Protein AF-A0A937J8S6-F1 (afdb_monomer)

Sequence (102 aa):
MNENPPKELIIALIREDLVHQRLLSGLNNLGLHADDYSLNLSELIFSLLGYEAGNVPDRLYDRYLQLREEQVRLGTDVSLFRTEAKDRAEIIFGGLESAYVS

Radius of gyration: 13.95 Å; Cα contacts (8 Å, |Δi|>4): 72; chains: 1; bounding box: 38×24×40 Å

pLDDT: mean 84.32, std 10.99, range [36.41, 94.56]

Secondary structure (DSSP, 8-state):
--PPPPHHHHHHHHHHHHHHHHHHHHHHHTT---TT----HHHHHHHHTTPPTT-S-HHHHHHHHHHHHHHHHH---HHHHHHHHHHHHHHHHHHHHHHH--

Solvent-accessible surface area (backbone atoms only — not compara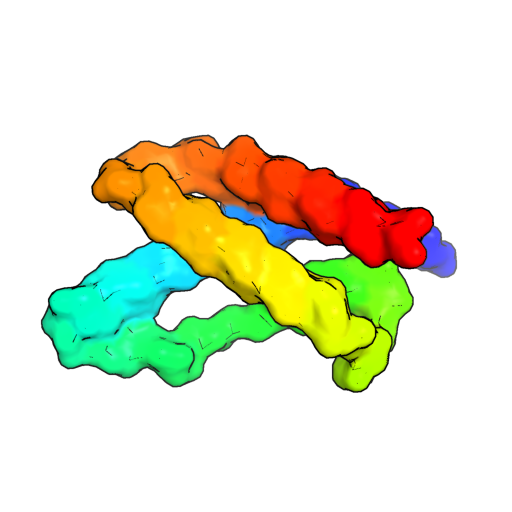ble to full-atom values): 5966 Å² total; per-residue (Å²): 133,85,71,77,62,56,69,66,56,50,33,51,48,46,20,51,46,46,53,50,52,43,48,37,52,53,38,38,76,71,71,63,70,38,83,85,73,72,81,64,51,66,61,56,46,41,40,62,72,71,34,55,90,93,61,63,58,64,74,58,52,53,49,49,53,52,46,48,53,52,54,46,67,70,48,80,50,77,89,51,36,74,74,48,27,54,63,52,16,49,53,45,51,55,55,49,54,56,64,69,79,107

Structure (mmCIF, N/CA/C/O backbone):
data_AF-A0A937J8S6-F1
#
_entry.id   AF-A0A937J8S6-F1
#
loop_
_atom_site.group_PDB
_atom_site.id
_atom_site.type_symbol
_atom_site.label_atom_id
_atom_site.label_alt_id
_atom_site.label_comp_id
_atom_site.label_asym_id
_atom_site.label_entity_id
_atom_site.label_seq_id
_atom_site.pdbx_PDB_ins_code
_atom_site.Cartn_x
_atom_site.Cartn_y
_atom_site.Cartn_z
_atom_site.occupancy
_atom_site.B_iso_or_equiv
_atom_site.auth_seq_id
_atom_site.auth_comp_id
_atom_site.auth_asym_id
_atom_site.auth_atom_id
_atom_site.pdbx_PDB_model_num
ATOM 1 N N . MET A 1 1 ? 5.800 10.988 -25.693 1.00 36.41 1 MET A N 1
ATOM 2 C CA . MET A 1 1 ? 6.442 11.668 -24.552 1.00 36.41 1 MET A CA 1
ATOM 3 C C . MET A 1 1 ? 6.117 10.819 -23.341 1.00 36.41 1 MET A C 1
ATOM 5 O O . MET A 1 1 ? 4.950 10.755 -22.993 1.00 36.41 1 MET A O 1
ATOM 9 N N . ASN A 1 2 ? 7.090 10.092 -22.793 1.00 43.12 2 ASN A N 1
ATOM 10 C CA . ASN A 1 2 ? 6.898 9.364 -21.539 1.00 43.1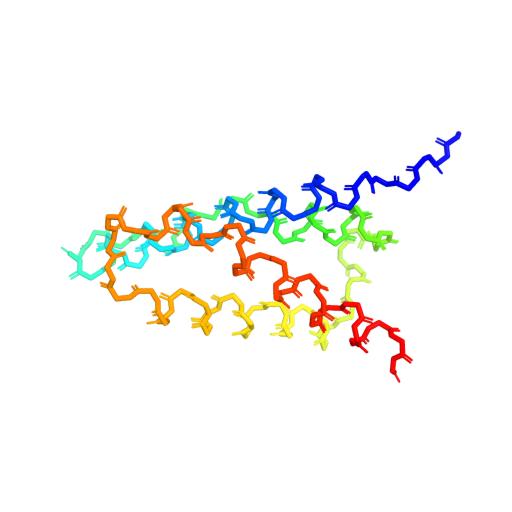2 2 ASN A CA 1
ATOM 11 C C . ASN A 1 2 ? 7.398 10.287 -20.437 1.00 43.12 2 ASN A C 1
ATOM 13 O O . ASN A 1 2 ? 8.585 10.292 -20.116 1.00 43.12 2 ASN A O 1
ATOM 17 N N . GLU A 1 3 ? 6.516 11.153 -19.948 1.00 53.31 3 GLU A N 1
ATOM 18 C CA . GLU A 1 3 ? 6.767 11.807 -18.672 1.00 53.31 3 GLU A CA 1
ATOM 19 C C . GLU A 1 3 ? 6.729 10.702 -17.619 1.00 53.31 3 GLU A C 1
ATOM 21 O O . GLU A 1 3 ? 5.748 9.965 -17.526 1.00 53.31 3 GLU A O 1
ATOM 26 N N . ASN A 1 4 ? 7.835 10.526 -16.895 1.00 55.31 4 ASN A N 1
ATOM 27 C CA . ASN A 1 4 ? 7.874 9.627 -15.751 1.00 55.31 4 ASN A CA 1
ATOM 28 C C . ASN A 1 4 ? 6.715 10.049 -14.832 1.00 55.31 4 ASN A C 1
ATOM 30 O O . ASN A 1 4 ? 6.647 11.238 -14.497 1.00 55.31 4 ASN A O 1
ATOM 34 N N . PRO A 1 5 ? 5.771 9.158 -14.485 1.00 65.06 5 PRO A N 1
ATOM 35 C CA . PRO A 1 5 ? 4.616 9.567 -13.709 1.00 65.06 5 PRO A CA 1
ATOM 36 C C . PRO A 1 5 ? 5.088 10.193 -12.395 1.00 65.06 5 PRO A C 1
ATOM 38 O O . PRO A 1 5 ? 6.092 9.744 -11.831 1.00 65.06 5 PRO A O 1
ATOM 41 N N . PRO A 1 6 ? 4.412 11.246 -11.903 1.00 82.25 6 PRO A N 1
ATOM 42 C CA . PRO A 1 6 ? 4.871 11.943 -10.716 1.00 82.25 6 PRO A CA 1
ATOM 43 C C . PRO A 1 6 ? 4.999 10.938 -9.573 1.00 82.25 6 PRO A C 1
ATOM 45 O O . PRO A 1 6 ? 4.042 10.229 -9.267 1.00 82.25 6 PRO A O 1
ATOM 48 N N . LYS A 1 7 ? 6.161 10.881 -8.917 1.00 88.88 7 LYS A N 1
ATOM 49 C CA . LYS A 1 7 ? 6.379 10.083 -7.696 1.00 88.88 7 LYS A CA 1
ATOM 50 C C . LYS A 1 7 ? 5.216 10.236 -6.704 1.00 88.88 7 LYS A C 1
ATOM 52 O O . LYS A 1 7 ? 4.777 9.277 -6.078 1.00 88.88 7 LYS A O 1
ATOM 57 N N . GLU A 1 8 ? 4.682 11.447 -6.617 1.00 89.50 8 GLU A N 1
ATOM 58 C CA . GLU A 1 8 ? 3.527 11.824 -5.802 1.00 89.50 8 GLU A CA 1
ATOM 59 C C . GLU A 1 8 ? 2.247 11.056 -6.164 1.00 89.50 8 GLU A C 1
ATOM 61 O O . GLU A 1 8 ? 1.485 10.700 -5.268 1.00 89.50 8 GLU A O 1
ATOM 66 N N . LEU A 1 9 ? 2.024 10.752 -7.448 1.00 91.81 9 LEU A N 1
ATOM 67 C CA . LEU A 1 9 ? 0.906 9.926 -7.903 1.00 91.81 9 LEU A CA 1
ATOM 68 C C . LEU A 1 9 ? 1.068 8.482 -7.423 1.00 91.81 9 LEU A C 1
ATOM 70 O O . LEU A 1 9 ? 0.117 7.907 -6.902 1.00 91.81 9 LEU A O 1
ATOM 74 N N . ILE A 1 10 ? 2.268 7.911 -7.546 1.00 92.19 10 ILE A N 1
ATOM 75 C CA 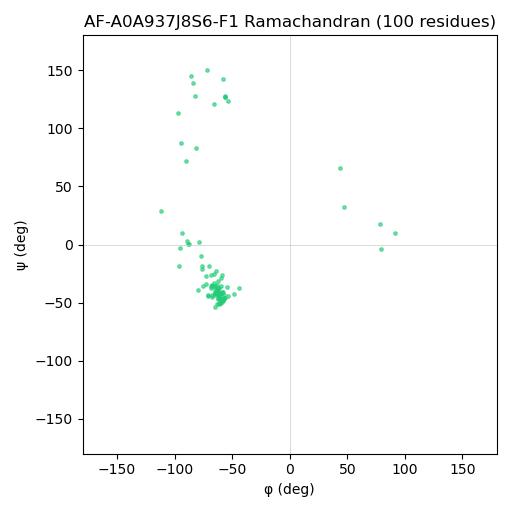. ILE A 1 10 ? 2.541 6.542 -7.087 1.00 92.19 10 ILE A CA 1
ATOM 76 C C . ILE A 1 10 ? 2.345 6.449 -5.570 1.00 92.19 10 ILE A C 1
ATOM 78 O O . ILE A 1 10 ? 1.640 5.564 -5.091 1.00 92.19 10 ILE A O 1
ATOM 82 N N . ILE A 1 11 ? 2.884 7.408 -4.812 1.00 93.12 11 ILE A N 1
ATOM 83 C CA . ILE A 1 11 ? 2.680 7.493 -3.359 1.00 93.12 11 ILE A CA 1
ATOM 84 C C . ILE A 1 11 ? 1.190 7.632 -3.021 1.00 93.12 11 ILE A C 1
ATOM 86 O O . ILE A 1 11 ? 0.705 6.971 -2.103 1.00 93.12 11 ILE A O 1
ATOM 90 N N . ALA A 1 12 ? 0.437 8.452 -3.759 1.00 92.31 12 ALA A N 1
ATOM 91 C CA . ALA A 1 12 ? -1.000 8.599 -3.544 1.00 92.31 12 ALA A CA 1
ATOM 92 C C . ALA A 1 12 ? -1.765 7.289 -3.799 1.00 92.31 12 ALA A C 1
ATOM 94 O O . ALA A 1 12 ? -2.666 6.961 -3.030 1.00 92.31 12 ALA A O 1
ATOM 95 N N . LEU A 1 13 ? -1.391 6.515 -4.820 1.00 94.00 13 LEU A N 1
ATOM 96 C CA . LEU A 1 13 ? -2.001 5.213 -5.104 1.00 94.00 13 LEU A CA 1
ATOM 97 C C . LEU A 1 13 ? -1.679 4.179 -4.022 1.00 94.00 13 LEU A C 1
ATOM 99 O O . LEU A 1 13 ? -2.585 3.491 -3.557 1.00 94.00 13 LEU A O 1
ATOM 103 N N . ILE A 1 14 ? -0.426 4.120 -3.562 1.00 94.56 14 ILE A N 1
ATOM 104 C CA . ILE A 1 14 ? -0.024 3.262 -2.437 1.00 94.56 14 ILE A CA 1
ATOM 105 C C . ILE A 1 14 ? -0.812 3.641 -1.175 1.00 94.56 14 ILE A C 1
ATOM 107 O O . ILE A 1 14 ? -1.288 2.768 -0.449 1.00 94.56 14 ILE A O 1
ATOM 111 N N . ARG A 1 15 ? -0.997 4.943 -0.918 1.00 93.88 15 ARG A N 1
ATOM 112 C CA . ARG A 1 15 ? -1.800 5.439 0.208 1.00 93.88 15 ARG A CA 1
ATOM 113 C C . ARG A 1 15 ? -3.245 4.948 0.131 1.00 93.88 15 ARG A C 1
ATOM 115 O O . ARG A 1 15 ? -3.776 4.494 1.143 1.00 93.88 15 ARG A O 1
ATOM 122 N N . GLU A 1 16 ? -3.894 5.059 -1.027 1.00 93.25 16 GLU A N 1
ATOM 123 C CA . GLU A 1 16 ? -5.276 4.587 -1.168 1.00 93.25 16 GLU A CA 1
ATOM 124 C C . GLU A 1 16 ? -5.370 3.057 -1.073 1.00 93.25 16 GLU A C 1
ATOM 126 O O . GLU A 1 16 ? -6.309 2.570 -0.445 1.00 93.25 16 GLU A O 1
ATOM 131 N N . ASP A 1 17 ? -4.383 2.297 -1.569 1.00 93.38 17 ASP A N 1
ATOM 132 C CA . ASP A 1 17 ? -4.342 0.840 -1.360 1.00 93.38 17 ASP A CA 1
ATOM 133 C C . ASP A 1 17 ? -4.226 0.499 0.132 1.00 93.38 17 ASP A C 1
ATOM 135 O O . ASP A 1 17 ? -4.974 -0.334 0.636 1.00 93.38 17 ASP A O 1
ATOM 139 N N . LEU A 1 18 ? -3.374 1.198 0.889 1.00 92.44 18 LEU A N 1
ATOM 140 C CA . LEU A 1 18 ? -3.268 1.006 2.340 1.00 92.44 18 LEU A CA 1
ATOM 141 C C . LEU A 1 18 ? -4.594 1.253 3.066 1.00 92.44 18 LEU A C 1
ATOM 143 O O . LEU A 1 18 ? -4.988 0.457 3.921 1.00 92.44 18 LEU A O 1
ATOM 147 N N . VAL A 1 19 ? -5.284 2.352 2.747 1.00 90.88 19 VAL A N 1
ATOM 148 C CA . VAL A 1 19 ? -6.581 2.674 3.365 1.00 90.88 19 VAL A CA 1
ATOM 149 C C . VAL A 1 19 ? -7.631 1.632 2.995 1.00 90.88 19 VAL A C 1
ATOM 151 O O . VAL A 1 19 ? -8.388 1.193 3.864 1.00 90.88 19 VAL A O 1
ATOM 154 N N . HIS A 1 20 ? -7.652 1.206 1.734 1.00 91.81 20 HIS A N 1
ATOM 155 C CA . HIS A 1 20 ? -8.557 0.170 1.256 1.00 91.81 20 HIS A CA 1
ATOM 156 C C . HIS A 1 20 ? -8.324 -1.161 1.975 1.00 91.81 20 HIS A C 1
ATOM 158 O O . HIS A 1 20 ? -9.251 -1.716 2.556 1.00 91.81 20 HIS A O 1
ATOM 164 N N . GLN A 1 21 ? -7.077 -1.628 2.053 1.00 91.00 21 GLN A N 1
ATOM 165 C CA . GLN A 1 21 ? -6.739 -2.860 2.772 1.00 91.00 21 GLN A CA 1
ATOM 166 C C . GLN A 1 21 ? -7.077 -2.784 4.263 1.00 91.00 21 GLN A C 1
ATOM 168 O O . GLN A 1 21 ? -7.559 -3.758 4.845 1.00 91.00 21 GLN A O 1
ATOM 173 N N . ARG A 1 22 ? -6.876 -1.621 4.897 1.00 89.69 22 ARG A N 1
ATOM 174 C CA . ARG A 1 22 ? -7.276 -1.419 6.295 1.00 89.69 22 ARG A CA 1
ATOM 175 C C . ARG A 1 22 ? -8.789 -1.547 6.470 1.00 89.69 22 ARG A C 1
ATOM 177 O O . ARG A 1 22 ? -9.225 -2.159 7.446 1.00 89.69 22 ARG A O 1
ATOM 184 N N . LEU A 1 23 ? -9.572 -1.011 5.533 1.00 89.56 23 LEU A N 1
ATOM 185 C CA . LEU A 1 23 ? -11.026 -1.151 5.518 1.00 89.56 23 LEU A CA 1
ATOM 186 C C . LEU A 1 23 ? -11.442 -2.616 5.349 1.00 89.56 23 LEU A C 1
ATOM 188 O O . LEU A 1 23 ? -12.212 -3.106 6.173 1.00 89.56 23 LEU A O 1
ATOM 192 N N . LEU A 1 24 ? -10.913 -3.321 4.342 1.00 90.62 24 LEU A N 1
ATOM 193 C CA . LEU A 1 24 ? -11.226 -4.738 4.118 1.00 90.62 24 LEU A CA 1
ATOM 194 C C . LEU A 1 24 ? -10.900 -5.580 5.353 1.00 90.62 24 LEU A C 1
ATOM 196 O O . LEU A 1 24 ? -11.744 -6.337 5.824 1.00 90.62 24 LEU A O 1
ATOM 200 N N . SER A 1 25 ? -9.720 -5.373 5.947 1.00 88.56 25 SER A N 1
ATOM 201 C CA . SER A 1 25 ? -9.322 -6.034 7.192 1.00 88.56 25 SER A CA 1
ATOM 202 C C . SER A 1 25 ? -10.315 -5.762 8.328 1.00 88.56 25 SER A C 1
ATOM 204 O O . SER A 1 25 ? -10.706 -6.685 9.042 1.00 88.56 25 SER A O 1
ATOM 206 N N . GLY A 1 26 ? -10.775 -4.517 8.476 1.00 88.00 26 GLY A N 1
ATOM 207 C CA . GLY A 1 26 ? -11.808 -4.155 9.446 1.00 88.00 26 GLY A CA 1
ATOM 208 C C . GLY A 1 26 ? -13.133 -4.884 9.208 1.00 88.00 26 GLY A C 1
ATOM 209 O O . GLY A 1 26 ? -13.698 -5.438 10.147 1.00 88.00 26 GLY A O 1
ATOM 210 N N . LEU A 1 27 ? -13.605 -4.931 7.960 1.00 90.31 27 LEU A N 1
ATOM 211 C CA . LEU A 1 27 ? -14.843 -5.621 7.579 1.00 90.31 27 LEU A CA 1
ATOM 212 C C . LEU A 1 27 ? -14.745 -7.139 7.791 1.00 90.31 27 LEU A C 1
ATOM 214 O O . LEU A 1 27 ? -15.672 -7.749 8.324 1.00 90.31 27 LEU A O 1
ATOM 218 N N . ASN A 1 28 ? -13.610 -7.745 7.447 1.00 89.94 28 ASN A N 1
ATOM 219 C CA . ASN A 1 28 ? -13.350 -9.166 7.677 1.00 89.94 28 ASN A CA 1
ATOM 220 C C . ASN A 1 28 ? -13.370 -9.524 9.161 1.00 89.94 28 ASN A C 1
ATOM 222 O O . ASN A 1 28 ? -13.981 -10.519 9.543 1.00 89.94 28 ASN A O 1
ATOM 226 N N . ASN A 1 29 ? -12.782 -8.679 10.011 1.00 88.62 29 ASN A N 1
ATOM 227 C CA . ASN A 1 29 ? -12.818 -8.868 11.462 1.00 88.62 29 ASN A CA 1
ATOM 228 C C . ASN A 1 29 ? -14.242 -8.784 12.039 1.00 88.62 29 ASN A C 1
ATOM 230 O O . ASN A 1 29 ? -14.501 -9.329 13.110 1.00 88.62 29 ASN A O 1
ATOM 234 N N . LEU A 1 30 ? -15.168 -8.128 11.333 1.00 91.50 30 LEU A N 1
ATOM 235 C CA . LEU A 1 30 ? -16.595 -8.089 11.668 1.00 91.50 30 LEU A CA 1
ATOM 236 C C . LEU A 1 30 ? -17.391 -9.267 11.073 1.00 91.50 30 LEU A C 1
ATOM 238 O O . LEU A 1 30 ? -18.601 -9.337 11.273 1.00 91.50 30 LEU A O 1
ATOM 242 N N . GLY A 1 31 ? -16.741 -10.184 10.349 1.00 92.81 31 GLY A N 1
ATOM 243 C CA . GLY A 1 31 ? -17.383 -11.333 9.705 1.00 92.81 31 GLY A CA 1
ATOM 244 C C . GLY A 1 31 ? -18.106 -11.002 8.396 1.00 92.81 31 GLY A C 1
ATOM 245 O O . GLY A 1 31 ? -18.950 -11.777 7.958 1.00 92.81 31 GLY A O 1
ATOM 246 N N . LEU A 1 32 ? -17.804 -9.857 7.770 1.00 91.00 32 LEU A N 1
ATOM 247 C CA . LEU A 1 32 ? -18.473 -9.403 6.541 1.00 91.00 32 LEU A CA 1
ATOM 248 C C . LEU A 1 32 ? -17.829 -9.918 5.241 1.00 91.00 32 LEU A C 1
ATOM 250 O O . LEU A 1 32 ? -18.330 -9.581 4.174 1.00 91.00 32 LEU A O 1
ATOM 254 N N . HIS A 1 33 ? -16.760 -10.721 5.325 1.00 87.56 33 HIS A N 1
ATOM 255 C CA . HIS A 1 33 ? -16.094 -11.387 4.191 1.00 87.56 33 HIS A CA 1
ATOM 256 C C . HIS A 1 33 ? -15.889 -10.474 2.965 1.00 87.56 33 HIS A C 1
ATOM 258 O O . HIS A 1 33 ? -16.481 -10.666 1.907 1.00 87.56 33 HIS A O 1
ATOM 264 N N . ALA A 1 34 ? -15.054 -9.451 3.122 1.00 87.38 34 ALA A N 1
ATOM 265 C CA . ALA A 1 34 ? -14.777 -8.427 2.123 1.00 87.38 34 ALA A CA 1
ATOM 266 C C . ALA A 1 34 ? -13.552 -8.732 1.231 1.00 87.38 34 ALA A C 1
ATOM 268 O O . ALA A 1 34 ? -13.121 -7.862 0.476 1.00 87.38 34 ALA A O 1
ATOM 269 N N . ASP A 1 35 ? -12.989 -9.941 1.301 1.00 78.88 35 ASP A N 1
ATOM 270 C CA . ASP A 1 35 ? -11.758 -10.325 0.590 1.00 78.88 35 ASP A CA 1
ATOM 271 C C . ASP A 1 35 ? -11.858 -10.195 -0.941 1.00 78.88 35 ASP A C 1
ATOM 273 O O . ASP A 1 35 ? -10.865 -9.892 -1.600 1.00 78.88 35 ASP A O 1
ATOM 277 N N . ASP A 1 36 ? -13.061 -10.344 -1.499 1.00 83.88 36 ASP A N 1
ATOM 278 C CA . ASP A 1 36 ? -13.300 -10.272 -2.947 1.00 83.88 36 ASP A CA 1
ATOM 279 C C . ASP A 1 36 ? -13.307 -8.833 -3.501 1.00 83.88 36 ASP A C 1
ATOM 281 O O . ASP A 1 36 ? -13.307 -8.627 -4.717 1.00 83.88 36 ASP A O 1
ATOM 285 N N . TYR A 1 37 ? -13.303 -7.809 -2.641 1.00 83.31 37 TYR A N 1
ATOM 286 C CA . TYR A 1 37 ? -13.334 -6.410 -3.069 1.00 83.31 37 TYR A CA 1
ATOM 287 C C . TYR A 1 37 ? -11.919 -5.860 -3.269 1.00 83.31 37 TYR A C 1
ATOM 289 O O . TYR A 1 37 ? -11.459 -5.030 -2.489 1.00 83.31 37 TYR A O 1
ATOM 297 N N . SER A 1 38 ? -11.206 -6.281 -4.317 1.00 80.06 38 SER A N 1
ATOM 298 C CA . SER A 1 38 ? -9.911 -5.686 -4.679 1.00 80.06 38 SER A CA 1
ATOM 299 C C . SER A 1 38 ? -10.075 -4.440 -5.564 1.00 80.06 38 SER A C 1
ATOM 301 O O . SER A 1 38 ? -10.958 -4.361 -6.414 1.00 80.06 38 SER A O 1
ATOM 303 N N . LEU A 1 39 ? -9.197 -3.446 -5.385 1.00 85.50 39 LEU A N 1
ATOM 304 C CA . LEU A 1 39 ? -9.093 -2.289 -6.291 1.00 85.50 39 LEU A CA 1
ATOM 305 C C . LEU A 1 39 ? -8.008 -2.463 -7.366 1.00 85.50 39 LEU A C 1
ATOM 307 O O . LEU A 1 39 ? -7.822 -1.572 -8.188 1.00 85.50 39 LEU A O 1
ATOM 311 N N . ASN A 1 40 ? -7.259 -3.574 -7.330 1.00 84.69 40 ASN A N 1
ATOM 312 C CA . ASN A 1 40 ? -6.133 -3.881 -8.227 1.00 84.69 40 ASN A CA 1
ATOM 313 C C . ASN A 1 40 ? -5.132 -2.720 -8.402 1.00 84.69 40 ASN A C 1
ATOM 315 O O . ASN A 1 40 ? -4.505 -2.564 -9.447 1.00 84.69 40 ASN A O 1
ATOM 319 N N . LEU A 1 41 ? -4.951 -1.901 -7.357 1.00 91.19 41 LEU A N 1
ATOM 320 C CA . LEU A 1 41 ? -4.062 -0.735 -7.400 1.00 91.19 41 LEU A CA 1
ATOM 321 C C . LEU A 1 41 ? -2.592 -1.125 -7.562 1.00 91.19 41 LEU A C 1
ATOM 323 O O . LEU A 1 41 ? -1.827 -0.344 -8.119 1.00 91.19 41 LEU A O 1
ATOM 327 N N . SER A 1 42 ? -2.204 -2.330 -7.134 1.00 89.81 42 SER A N 1
ATOM 328 C CA . SER A 1 42 ? -0.861 -2.876 -7.348 1.00 89.81 42 SER A CA 1
ATOM 329 C C . SER A 1 42 ? -0.489 -2.905 -8.833 1.00 89.81 42 SER A C 1
ATOM 331 O O . SER A 1 42 ? 0.586 -2.433 -9.190 1.00 89.81 42 SER A O 1
ATOM 333 N N . GLU A 1 43 ? -1.377 -3.375 -9.713 1.00 89.00 43 GLU A N 1
ATOM 334 C CA . GLU A 1 43 ? -1.128 -3.423 -11.162 1.00 89.00 43 GLU A CA 1
ATOM 335 C C . GLU A 1 43 ? -0.898 -2.026 -11.745 1.00 89.00 43 GLU A C 1
ATOM 337 O O . GLU A 1 43 ? 0.044 -1.813 -12.511 1.00 89.00 43 GLU A O 1
ATOM 342 N N . LEU A 1 44 ? -1.714 -1.052 -11.332 1.00 90.38 44 LEU A N 1
ATOM 343 C CA . LEU A 1 44 ? -1.562 0.335 -11.761 1.00 90.38 44 LEU A CA 1
ATOM 344 C C . LEU A 1 44 ? -0.249 0.943 -11.248 1.00 90.38 44 LEU A C 1
ATOM 346 O O . LEU A 1 44 ? 0.457 1.601 -12.008 1.00 90.38 44 LEU A O 1
ATOM 350 N N . ILE A 1 45 ? 0.104 0.702 -9.983 1.00 91.69 45 ILE A N 1
ATOM 351 C CA . ILE A 1 45 ? 1.366 1.157 -9.383 1.00 91.69 45 ILE A CA 1
ATOM 352 C C . ILE A 1 45 ? 2.561 0.606 -10.167 1.00 91.69 45 ILE A C 1
ATOM 354 O O . ILE A 1 45 ? 3.451 1.370 -10.537 1.00 91.69 45 ILE A O 1
ATOM 358 N N . PHE A 1 46 ? 2.574 -0.694 -10.470 1.00 90.62 46 PHE A N 1
ATOM 359 C CA . PHE A 1 46 ? 3.667 -1.303 -11.228 1.00 90.62 46 PHE A CA 1
ATOM 360 C C . PHE A 1 46 ? 3.716 -0.827 -12.681 1.00 90.62 46 PHE A C 1
ATOM 362 O O . PHE A 1 46 ? 4.807 -0.590 -13.199 1.00 90.62 46 PHE A O 1
ATOM 369 N N . SER A 1 47 ? 2.563 -0.594 -13.310 1.00 89.25 47 SER A N 1
ATOM 370 C CA . SER A 1 47 ? 2.505 0.015 -14.640 1.00 89.25 47 SER A CA 1
ATOM 371 C C . SER A 1 47 ? 3.126 1.413 -14.661 1.00 89.25 47 SER A C 1
ATOM 373 O O . SER A 1 47 ? 3.920 1.726 -15.549 1.00 89.25 47 SER A O 1
ATOM 375 N N . LEU A 1 48 ? 2.852 2.229 -13.641 1.00 88.62 48 LEU A N 1
ATOM 376 C CA . LEU A 1 48 ? 3.467 3.551 -13.489 1.00 88.62 48 LEU A CA 1
ATOM 377 C C . LEU A 1 48 ? 4.970 3.474 -13.178 1.00 88.62 48 LEU A C 1
ATOM 379 O O . LEU A 1 48 ? 5.714 4.382 -13.530 1.00 88.62 48 LEU A O 1
ATOM 383 N N . LEU A 1 49 ? 5.440 2.381 -12.578 1.00 86.69 49 LEU A N 1
ATOM 384 C CA . LEU A 1 49 ? 6.869 2.099 -12.405 1.00 86.69 49 LEU A CA 1
ATOM 385 C C . LEU A 1 49 ? 7.542 1.554 -13.679 1.00 86.69 49 LEU A C 1
ATOM 387 O O . LEU A 1 49 ? 8.735 1.257 -13.654 1.00 86.69 49 LEU A O 1
ATOM 391 N N . GLY A 1 50 ? 6.808 1.439 -14.790 1.00 87.38 50 GLY A N 1
ATOM 392 C CA . GLY A 1 50 ? 7.336 1.022 -16.089 1.00 87.38 50 GLY A CA 1
ATOM 393 C C . GLY A 1 50 ? 7.271 -0.482 -16.361 1.00 87.38 50 GLY A C 1
ATOM 394 O O . GLY A 1 50 ? 7.843 -0.931 -17.352 1.00 87.38 50 GLY A O 1
ATOM 395 N N . TYR A 1 51 ? 6.583 -1.262 -15.524 1.00 87.81 51 TYR A N 1
ATOM 396 C CA . TYR A 1 51 ? 6.352 -2.682 -15.785 1.00 87.81 51 TYR A CA 1
ATOM 397 C C . TYR A 1 51 ? 5.146 -2.882 -16.700 1.00 87.81 51 TYR A C 1
ATOM 399 O O . TYR A 1 51 ? 4.108 -2.241 -16.546 1.00 87.81 51 TYR A O 1
ATOM 407 N N . GLU A 1 52 ? 5.250 -3.811 -17.644 1.00 84.75 52 GLU A N 1
ATOM 408 C CA . GLU A 1 52 ? 4.079 -4.241 -18.404 1.00 84.75 52 GLU A CA 1
ATOM 409 C C . GLU A 1 52 ? 3.153 -5.091 -17.522 1.00 84.75 52 GLU A C 1
ATOM 411 O O . GLU A 1 52 ? 3.6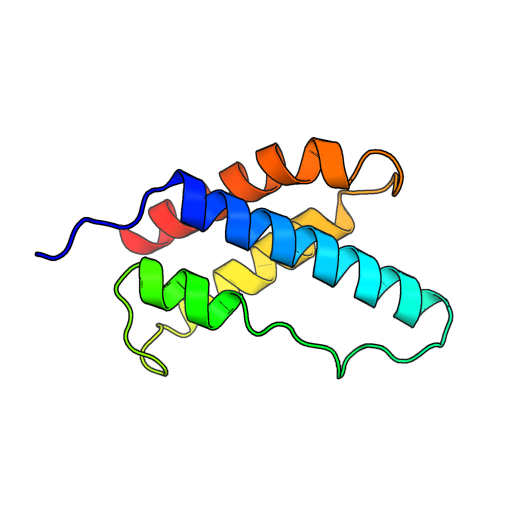01 -5.794 -16.610 1.00 84.75 52 GLU A O 1
ATOM 416 N N . ALA A 1 53 ? 1.849 -5.043 -17.803 1.00 77.00 53 ALA A N 1
ATOM 417 C CA . ALA A 1 53 ? 0.869 -5.867 -17.105 1.00 77.00 53 ALA A CA 1
ATOM 418 C C . ALA A 1 53 ? 1.237 -7.356 -17.232 1.00 77.00 53 ALA A C 1
ATOM 420 O O . ALA A 1 53 ? 1.478 -7.852 -18.330 1.00 77.00 53 ALA A O 1
ATOM 421 N N . GLY A 1 54 ? 1.300 -8.060 -16.100 1.00 76.94 54 GLY A N 1
ATOM 422 C CA . GLY A 1 54 ? 1.705 -9.469 -16.047 1.00 76.94 54 GLY A CA 1
ATOM 423 C C . GLY A 1 54 ? 3.216 -9.727 -16.124 1.00 76.94 54 GLY A C 1
ATOM 424 O O . GLY A 1 54 ? 3.623 -10.870 -15.960 1.00 76.94 54 GLY A O 1
ATOM 425 N N . ASN A 1 55 ? 4.047 -8.692 -16.304 1.00 85.00 55 ASN A N 1
ATOM 426 C CA . ASN A 1 55 ? 5.511 -8.795 -16.388 1.00 85.00 55 ASN A CA 1
ATOM 427 C C . ASN A 1 55 ? 6.218 -8.147 -15.182 1.00 85.00 55 ASN A C 1
ATOM 429 O O . ASN A 1 55 ? 7.345 -7.656 -15.287 1.00 85.00 55 ASN A O 1
ATOM 433 N N . VAL A 1 56 ? 5.559 -8.127 -14.022 1.00 87.44 56 VAL A N 1
ATOM 434 C CA . VAL A 1 56 ? 6.166 -7.688 -12.760 1.00 87.44 56 VAL A CA 1
ATOM 435 C C . VAL A 1 56 ? 6.960 -8.858 -12.175 1.00 87.44 56 VAL A C 1
ATOM 4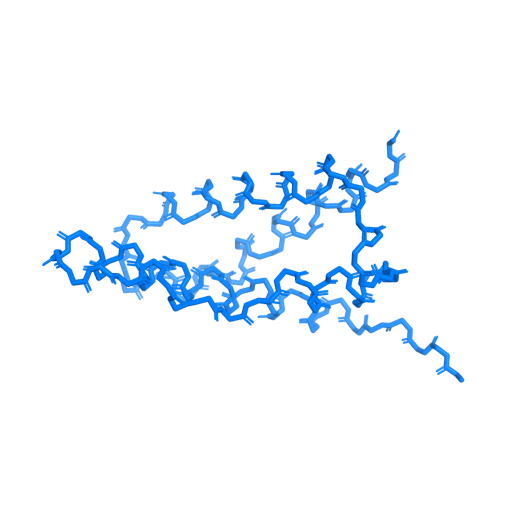37 O O . VAL A 1 56 ? 6.391 -9.934 -12.016 1.00 87.44 56 VAL A O 1
ATOM 440 N N . PRO A 1 57 ? 8.247 -8.690 -11.823 1.00 89.19 57 PRO A N 1
ATOM 441 C CA . PRO A 1 57 ? 8.994 -9.730 -11.128 1.00 89.19 57 PRO A CA 1
ATOM 442 C C . PRO A 1 57 ? 8.296 -10.136 -9.824 1.00 89.19 57 PRO A C 1
ATOM 444 O O . PRO A 1 57 ? 8.072 -9.273 -8.974 1.00 89.19 57 PRO A O 1
ATOM 447 N N . ASP A 1 58 ? 8.039 -11.434 -9.627 1.00 88.38 58 ASP A N 1
ATOM 448 C CA . ASP A 1 58 ? 7.363 -11.968 -8.428 1.00 88.38 58 ASP A CA 1
ATOM 449 C C . ASP A 1 58 ? 7.969 -11.413 -7.132 1.00 88.38 58 ASP A C 1
ATOM 451 O O . ASP A 1 58 ? 7.258 -10.922 -6.263 1.00 88.38 58 ASP A O 1
ATOM 455 N N . ARG A 1 59 ? 9.307 -11.338 -7.060 1.00 87.69 59 ARG A N 1
ATOM 456 C CA . ARG A 1 59 ? 10.040 -10.771 -5.913 1.00 87.69 59 ARG A CA 1
ATOM 457 C C . ARG A 1 59 ? 9.611 -9.344 -5.544 1.00 87.69 59 ARG A C 1
ATOM 459 O O . ARG A 1 59 ? 9.612 -8.989 -4.369 1.00 87.69 59 ARG A O 1
ATOM 466 N N . LEU A 1 60 ? 9.288 -8.511 -6.534 1.00 88.12 60 LEU A N 1
ATOM 467 C CA . LEU A 1 60 ? 8.856 -7.127 -6.321 1.00 88.12 60 LEU A CA 1
ATOM 468 C C . LEU A 1 60 ? 7.388 -7.067 -5.925 1.00 88.12 60 LEU A C 1
ATOM 470 O O . LEU A 1 60 ? 7.026 -6.283 -5.047 1.00 88.12 60 LEU A O 1
ATOM 474 N N . TYR A 1 61 ? 6.566 -7.911 -6.544 1.00 90.12 61 TYR A N 1
ATOM 475 C CA . TYR A 1 61 ? 5.161 -8.040 -6.194 1.00 90.12 61 TYR A CA 1
ATOM 476 C C . TYR A 1 61 ? 4.997 -8.517 -4.744 1.00 90.12 61 TYR A C 1
ATOM 478 O O . TYR A 1 61 ? 4.356 -7.844 -3.937 1.00 90.12 61 TYR A O 1
ATOM 486 N N . ASP A 1 62 ? 5.683 -9.595 -4.372 1.00 90.69 62 ASP A N 1
ATOM 487 C CA . ASP A 1 62 ? 5.710 -10.132 -3.012 1.00 90.69 62 ASP A CA 1
ATOM 488 C C . ASP A 1 62 ? 6.228 -9.100 -2.010 1.00 90.69 62 ASP A C 1
ATOM 490 O O . ASP A 1 62 ? 5.670 -8.935 -0.922 1.00 90.69 62 ASP A O 1
ATOM 494 N N . ARG A 1 63 ? 7.271 -8.344 -2.383 1.00 90.81 63 ARG A N 1
ATOM 495 C CA . ARG A 1 63 ? 7.808 -7.283 -1.527 1.00 90.81 63 ARG A CA 1
ATOM 496 C C . ARG A 1 63 ? 6.789 -6.174 -1.289 1.00 90.81 63 ARG A C 1
ATOM 498 O O . ARG A 1 63 ? 6.674 -5.702 -0.157 1.00 90.81 63 ARG A O 1
ATOM 505 N N . TYR A 1 64 ? 6.052 -5.769 -2.320 1.00 92.31 64 TYR A N 1
ATOM 506 C CA . TYR A 1 64 ? 4.970 -4.801 -2.181 1.00 92.31 64 TYR A CA 1
ATOM 507 C C . TYR A 1 64 ? 3.893 -5.302 -1.216 1.00 92.31 64 TYR A C 1
ATOM 509 O O . TYR A 1 64 ? 3.540 -4.591 -0.273 1.00 92.31 64 TYR A O 1
ATOM 517 N N . LEU A 1 65 ? 3.416 -6.536 -1.412 1.00 91.81 65 LEU A N 1
ATOM 518 C CA . LEU A 1 65 ? 2.403 -7.146 -0.550 1.00 91.81 65 LEU A CA 1
ATOM 519 C C . LEU A 1 65 ? 2.868 -7.205 0.907 1.00 91.81 65 LEU A C 1
ATOM 521 O O . LEU A 1 65 ? 2.139 -6.773 1.800 1.00 91.81 65 LEU A O 1
ATOM 525 N N . GLN A 1 66 ? 4.103 -7.652 1.142 1.00 91.81 66 GLN A N 1
ATOM 526 C CA . GLN A 1 66 ? 4.686 -7.748 2.477 1.00 91.81 66 GLN A CA 1
ATOM 527 C C . GLN A 1 66 ? 4.739 -6.385 3.180 1.00 91.81 66 GLN A C 1
ATOM 529 O O . GLN A 1 66 ? 4.314 -6.262 4.331 1.00 91.81 66 GLN A O 1
ATOM 534 N N . LEU A 1 67 ? 5.250 -5.361 2.491 1.00 88.56 67 LEU A N 1
ATOM 535 C CA . LEU A 1 67 ? 5.353 -4.005 3.026 1.00 88.56 67 LEU A CA 1
ATOM 536 C C . LEU A 1 67 ? 3.968 -3.418 3.322 1.00 88.56 67 LEU A C 1
ATOM 538 O O . LEU A 1 67 ? 3.754 -2.812 4.372 1.00 88.56 67 LEU A O 1
ATOM 542 N N . ARG A 1 68 ? 3.005 -3.639 2.425 1.00 91.50 68 ARG A N 1
ATOM 543 C CA . ARG A 1 68 ? 1.619 -3.207 2.605 1.00 91.50 68 ARG A CA 1
ATOM 544 C C . ARG A 1 68 ? 0.986 -3.848 3.837 1.00 91.50 68 ARG A C 1
ATOM 546 O O . ARG A 1 68 ? 0.431 -3.141 4.673 1.00 91.50 68 ARG A O 1
ATOM 553 N N . GLU A 1 69 ? 1.093 -5.166 3.979 1.00 90.06 69 GLU A N 1
ATOM 554 C CA . GLU A 1 69 ? 0.568 -5.896 5.138 1.00 90.06 69 GLU A CA 1
ATOM 555 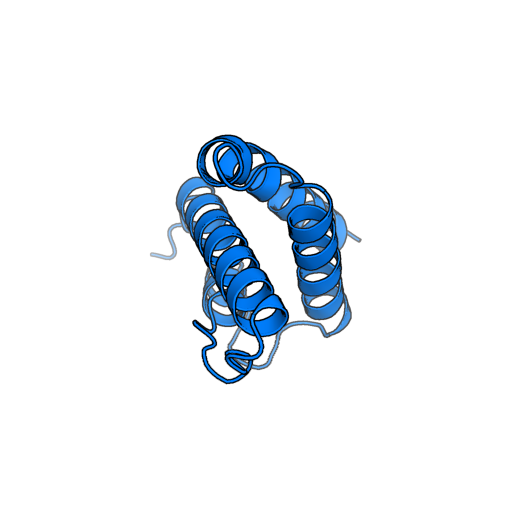C C . GLU A 1 69 ? 1.211 -5.445 6.451 1.00 90.06 69 GLU A C 1
ATOM 557 O O . GLU A 1 69 ? 0.523 -5.273 7.458 1.00 90.06 69 GLU A O 1
ATOM 562 N N . GLU A 1 70 ? 2.526 -5.225 6.456 1.00 89.00 70 GLU A N 1
ATOM 563 C CA . GLU A 1 70 ? 3.240 -4.682 7.609 1.00 89.00 70 GLU A CA 1
ATOM 564 C C . GLU A 1 70 ? 2.674 -3.320 8.026 1.00 89.00 70 GLU A C 1
ATOM 566 O O . GLU A 1 70 ? 2.323 -3.130 9.193 1.00 89.00 70 GLU A O 1
ATOM 571 N N . GLN A 1 71 ? 2.501 -2.403 7.073 1.00 86.00 71 GLN A N 1
ATOM 572 C CA . GLN A 1 71 ? 1.981 -1.068 7.359 1.00 86.00 71 GLN A CA 1
ATOM 573 C C . GLN A 1 71 ? 0.516 -1.076 7.810 1.00 86.00 71 GLN A C 1
ATOM 575 O O . GLN A 1 71 ? 0.153 -0.312 8.705 1.00 86.00 71 GLN A O 1
ATOM 580 N N . VAL A 1 72 ? -0.318 -1.964 7.264 1.00 84.88 72 VAL A N 1
ATOM 581 C CA . VAL A 1 72 ? -1.708 -2.136 7.718 1.00 84.88 72 VAL A CA 1
ATOM 582 C C . VAL A 1 72 ? -1.761 -2.661 9.157 1.00 84.88 72 VAL A C 1
ATOM 584 O O . VAL A 1 72 ? -2.577 -2.182 9.945 1.00 84.88 72 VAL A O 1
ATOM 587 N N . AR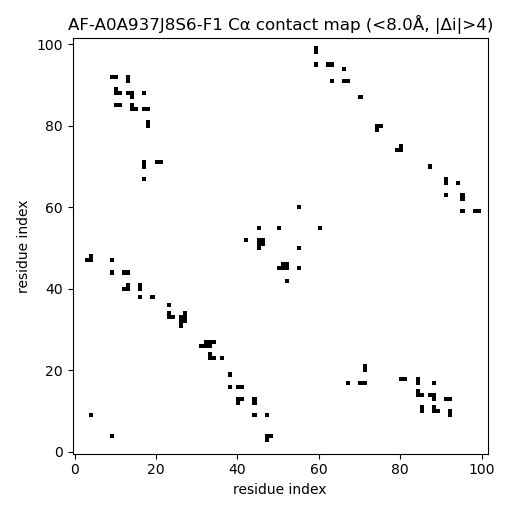G A 1 73 ? -0.876 -3.596 9.536 1.00 83.94 73 ARG A N 1
ATOM 588 C CA . ARG A 1 73 ? -0.813 -4.149 10.904 1.00 83.94 73 ARG A CA 1
ATOM 589 C C . ARG A 1 73 ? -0.333 -3.141 11.946 1.00 83.94 73 ARG A C 1
ATOM 591 O O . ARG A 1 73 ? -0.833 -3.146 13.066 1.00 83.94 73 ARG A O 1
ATOM 598 N N . LEU A 1 74 ? 0.628 -2.289 11.591 1.00 78.31 74 LEU A N 1
ATOM 599 C CA . LEU A 1 74 ? 1.194 -1.281 12.496 1.00 78.31 74 LEU A CA 1
ATOM 600 C C . LEU A 1 74 ? 0.211 -0.145 12.832 1.00 78.31 74 LEU A C 1
ATOM 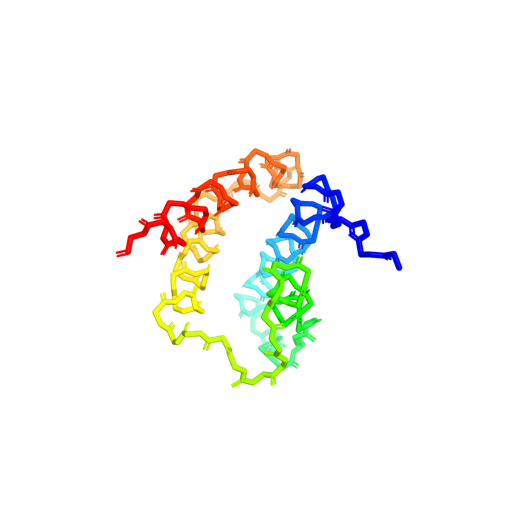602 O O . LEU A 1 74 ? 0.426 0.584 13.798 1.00 78.31 74 LEU A O 1
ATOM 606 N N . GLY A 1 75 ? -0.847 0.038 12.041 1.00 65.75 75 GLY A N 1
ATOM 607 C CA . GLY A 1 75 ? -1.872 1.051 12.270 1.00 65.75 75 GLY A CA 1
ATOM 608 C C . GLY A 1 75 ? -2.915 0.609 13.293 1.00 65.75 75 GLY A C 1
ATOM 609 O O . GLY A 1 75 ? -3.982 0.123 12.920 1.00 65.75 75 GLY A O 1
ATOM 610 N N . THR A 1 76 ? -2.633 0.771 14.584 1.00 62.62 76 THR A N 1
ATOM 611 C CA . THR A 1 76 ? -3.541 0.346 15.664 1.00 62.62 76 THR A CA 1
ATOM 612 C C . THR A 1 76 ? -4.770 1.245 15.802 1.00 62.62 76 THR A C 1
ATOM 614 O O . THR A 1 76 ? -5.858 0.735 16.064 1.00 62.62 76 THR A O 1
ATOM 617 N N . ASP A 1 77 ? -4.633 2.549 15.547 1.00 75.75 77 ASP A N 1
ATOM 618 C CA . ASP A 1 77 ? -5.737 3.509 15.605 1.00 75.75 77 ASP A CA 1
ATOM 619 C C . ASP A 1 77 ? -6.332 3.775 14.213 1.00 75.75 77 ASP A C 1
ATOM 621 O O . ASP A 1 77 ? -5.705 4.362 13.328 1.00 75.75 77 ASP A O 1
ATOM 625 N N . VAL A 1 78 ? -7.582 3.351 14.022 1.00 69.62 78 VAL A N 1
ATOM 626 C CA . VAL A 1 78 ? -8.334 3.550 12.773 1.00 69.62 78 VAL A CA 1
ATOM 627 C C . VAL A 1 78 ? -8.544 5.040 12.470 1.00 69.62 78 VAL A C 1
ATOM 629 O O . VAL A 1 78 ? -8.561 5.423 11.301 1.00 69.62 78 VAL A O 1
ATOM 632 N N . SER A 1 79 ? -8.661 5.888 13.496 1.00 73.25 79 SER A N 1
ATOM 633 C CA . SER A 1 79 ? -8.912 7.325 13.339 1.00 73.25 79 SER A CA 1
ATOM 634 C C . SER A 1 79 ? -7.693 8.097 12.824 1.00 73.25 79 SER A C 1
ATOM 636 O O . SER A 1 79 ? -7.851 9.104 12.133 1.00 73.25 79 SER A O 1
ATOM 638 N N . LEU A 1 80 ? -6.483 7.594 13.090 1.00 77.94 80 LEU A N 1
ATOM 639 C CA . LEU A 1 80 ? -5.224 8.199 12.646 1.00 77.94 80 LEU A CA 1
ATOM 640 C C . LEU A 1 80 ? -4.685 7.578 11.356 1.00 77.94 80 LEU A C 1
ATOM 642 O O . LEU A 1 80 ? -3.893 8.210 10.657 1.00 77.94 80 LEU A O 1
ATOM 646 N N . PHE A 1 81 ? -5.155 6.381 10.992 1.00 81.31 81 PHE A N 1
ATOM 647 C CA . PHE A 1 81 ? -4.607 5.615 9.875 1.00 81.31 81 PHE A CA 1
ATOM 648 C C . PHE A 1 81 ? -4.557 6.401 8.562 1.00 81.31 81 PHE A C 1
ATOM 650 O O . PHE A 1 81 ? -3.540 6.383 7.880 1.00 81.31 81 PHE A O 1
ATOM 657 N N . ARG A 1 82 ? -5.624 7.130 8.202 1.00 80.25 82 ARG A N 1
ATOM 658 C CA . ARG A 1 82 ? -5.651 7.916 6.953 1.00 80.25 82 ARG A CA 1
ATOM 659 C C . ARG A 1 82 ? -4.634 9.065 6.965 1.00 80.25 82 ARG A C 1
ATOM 661 O O . ARG A 1 82 ? -4.090 9.388 5.912 1.00 80.25 82 ARG A O 1
ATOM 668 N N . THR A 1 83 ? -4.373 9.657 8.128 1.00 82.12 83 THR A N 1
ATOM 669 C CA . THR A 1 83 ? -3.376 10.724 8.301 1.00 82.12 83 THR A CA 1
ATOM 670 C C . THR A 1 83 ? -1.961 10.166 8.161 1.00 82.12 83 THR A C 1
ATOM 672 O O . THR A 1 83 ? -1.147 10.737 7.443 1.00 82.12 83 THR A O 1
ATOM 675 N N . GLU A 1 84 ?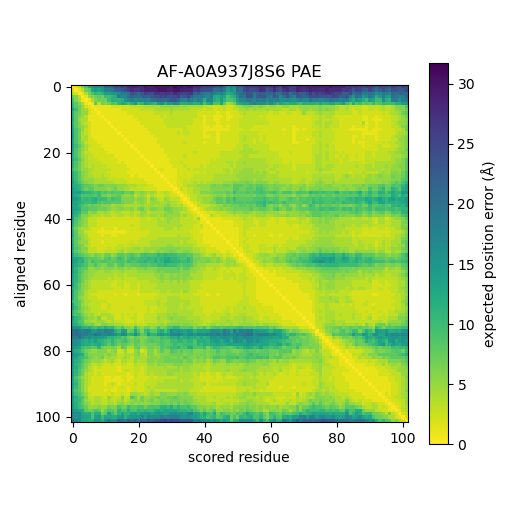 -1.694 9.006 8.764 1.00 86.00 84 GLU A N 1
ATOM 676 C CA . GLU A 1 84 ? -0.395 8.320 8.692 1.00 86.00 84 GLU A CA 1
ATOM 677 C C . GLU A 1 84 ? -0.155 7.612 7.352 1.00 86.00 84 GLU A C 1
ATOM 679 O O . GLU A 1 84 ? 0.984 7.324 6.992 1.00 86.00 84 GLU A O 1
ATOM 684 N N . ALA A 1 85 ? -1.214 7.308 6.594 1.00 85.44 85 ALA A N 1
ATOM 685 C CA . ALA A 1 85 ? -1.119 6.514 5.371 1.00 85.44 85 ALA A CA 1
ATOM 686 C C . ALA A 1 85 ? -0.188 7.144 4.327 1.00 85.44 85 ALA A C 1
ATOM 688 O O . ALA A 1 85 ? 0.382 6.418 3.515 1.00 85.44 85 ALA A O 1
ATOM 689 N N . LYS A 1 86 ? -0.014 8.473 4.344 1.00 88.00 86 LYS A N 1
ATOM 690 C CA . LYS A 1 86 ? 0.961 9.146 3.481 1.00 88.00 86 LYS A CA 1
ATOM 691 C C . LYS A 1 86 ? 2.393 8.738 3.842 1.00 88.00 86 LYS A C 1
ATOM 693 O O . LYS A 1 86 ? 3.106 8.247 2.975 1.00 88.00 86 LYS A O 1
ATOM 698 N N . ASP A 1 87 ? 2.784 8.881 5.104 1.00 89.44 87 ASP A N 1
ATOM 699 C CA . ASP A 1 87 ? 4.138 8.553 5.571 1.00 89.44 87 ASP A CA 1
ATOM 700 C C . ASP A 1 87 ? 4.429 7.056 5.377 1.00 89.44 87 ASP A C 1
ATOM 702 O O . ASP A 1 87 ? 5.504 6.655 4.931 1.00 89.44 87 ASP A O 1
ATOM 706 N N . ARG A 1 88 ? 3.421 6.209 5.618 1.00 90.31 88 ARG A N 1
ATOM 707 C CA . ARG A 1 88 ? 3.493 4.764 5.355 1.00 90.31 88 ARG A CA 1
ATOM 708 C C . ARG A 1 88 ? 3.686 4.464 3.868 1.00 90.31 88 ARG A C 1
ATOM 710 O O . ARG A 1 88 ? 4.494 3.606 3.526 1.00 90.31 88 ARG A O 1
ATOM 717 N N . ALA A 1 89 ? 2.988 5.172 2.982 1.00 90.94 89 ALA A N 1
ATOM 718 C CA . ALA A 1 89 ? 3.152 5.018 1.540 1.00 90.94 89 ALA A CA 1
ATOM 719 C C . ALA A 1 89 ? 4.550 5.438 1.059 1.00 90.94 89 ALA A C 1
ATOM 721 O O . ALA A 1 89 ? 5.112 4.782 0.183 1.00 90.94 89 ALA A O 1
ATOM 722 N N . GLU A 1 90 ? 5.141 6.473 1.661 1.00 91.31 90 GLU A N 1
ATOM 723 C CA . GLU A 1 90 ? 6.524 6.880 1.381 1.00 91.31 90 GLU A CA 1
ATOM 724 C C . GLU A 1 90 ? 7.535 5.786 1.767 1.00 91.31 90 GLU A C 1
ATOM 726 O O . GLU A 1 90 ? 8.454 5.507 0.993 1.00 91.31 90 GLU A O 1
ATOM 731 N N . ILE A 1 91 ? 7.329 5.099 2.900 1.00 90.31 91 ILE A N 1
ATOM 732 C CA . ILE A 1 91 ? 8.154 3.950 3.320 1.00 90.31 91 ILE A CA 1
ATOM 733 C C . ILE A 1 91 ? 8.067 2.807 2.301 1.00 90.31 91 ILE A C 1
ATOM 735 O O . ILE A 1 91 ? 9.093 2.245 1.912 1.00 90.31 91 ILE A O 1
ATOM 739 N N . ILE A 1 92 ? 6.855 2.466 1.848 1.00 89.69 92 ILE A N 1
ATOM 740 C CA . ILE A 1 92 ? 6.656 1.405 0.850 1.00 89.69 92 ILE A CA 1
ATOM 741 C C . ILE A 1 92 ? 7.346 1.774 -0.462 1.00 89.69 92 ILE A C 1
ATOM 743 O O . ILE A 1 92 ? 8.071 0.951 -1.018 1.00 89.69 92 ILE A O 1
ATOM 747 N N . PHE A 1 93 ? 7.161 3.009 -0.936 1.00 90.81 93 PHE A N 1
ATOM 748 C CA . PHE A 1 93 ? 7.781 3.481 -2.169 1.00 90.81 93 PHE A CA 1
ATOM 749 C C . PHE A 1 93 ? 9.315 3.394 -2.102 1.00 90.81 93 PHE A C 1
ATOM 751 O O . PHE A 1 93 ? 9.926 2.794 -2.983 1.00 90.81 93 PHE A O 1
ATOM 758 N N . GLY A 1 94 ? 9.940 3.878 -1.022 1.00 88.00 94 GLY A N 1
ATOM 759 C CA . GLY A 1 94 ? 11.394 3.757 -0.835 1.00 88.00 94 GLY A CA 1
ATOM 760 C C . GLY A 1 94 ? 11.882 2.302 -0.729 1.00 88.00 94 GLY A C 1
ATOM 761 O O . GLY A 1 94 ? 12.956 1.952 -1.228 1.00 88.00 94 GLY A O 1
ATOM 762 N N . GLY A 1 95 ? 11.075 1.425 -0.122 1.00 84.94 95 GLY A N 1
ATOM 763 C CA . GLY A 1 95 ? 11.334 -0.015 -0.065 1.00 84.94 95 GLY A CA 1
ATOM 764 C C . GLY A 1 95 ? 11.288 -0.698 -1.436 1.00 84.94 95 GLY A C 1
ATOM 765 O O . GLY A 1 95 ? 12.094 -1.594 -1.692 1.00 84.94 95 GLY A O 1
ATOM 766 N N . LEU A 1 96 ? 10.391 -0.258 -2.323 1.00 86.06 96 LEU A N 1
ATOM 767 C CA . LEU A 1 96 ? 10.319 -0.720 -3.712 1.00 86.06 96 LEU A CA 1
ATOM 768 C C . LEU A 1 96 ? 11.488 -0.203 -4.553 1.00 86.06 96 LEU A C 1
ATOM 770 O O . LEU A 1 96 ? 12.098 -0.989 -5.274 1.00 86.06 96 LEU A O 1
ATOM 774 N N . GLU A 1 97 ? 11.846 1.079 -4.427 1.00 83.44 97 GLU A N 1
ATOM 775 C CA . GLU A 1 97 ? 13.008 1.654 -5.122 1.00 83.44 97 GLU A CA 1
ATOM 776 C C . GLU A 1 97 ? 14.301 0.909 -4.756 1.00 83.44 97 GLU A C 1
ATOM 778 O O . GLU A 1 97 ? 15.109 0.587 -5.626 1.00 83.44 97 GLU A O 1
ATOM 783 N N . SER A 1 98 ? 14.472 0.546 -3.482 1.00 79.69 98 SER A N 1
ATOM 784 C CA . SER A 1 98 ? 15.638 -0.225 -3.025 1.00 79.69 98 SER A CA 1
ATOM 785 C C . SER A 1 98 ? 15.704 -1.624 -3.656 1.00 79.69 98 SER A C 1
ATOM 787 O O . SER A 1 98 ? 16.784 -2.105 -4.004 1.00 79.69 98 SER A O 1
ATOM 789 N N . ALA A 1 99 ? 14.550 -2.272 -3.838 1.00 74.19 99 ALA A N 1
ATOM 790 C CA . ALA A 1 99 ? 14.443 -3.585 -4.475 1.00 74.19 99 ALA A CA 1
ATOM 791 C C . ALA A 1 99 ? 14.596 -3.529 -6.010 1.00 74.19 99 ALA A C 1
ATOM 793 O O . ALA A 1 99 ? 14.869 -4.547 -6.640 1.00 74.19 99 ALA A O 1
ATOM 794 N N . TYR A 1 100 ? 14.429 -2.347 -6.613 1.00 65.62 100 TYR A N 1
ATOM 795 C CA . TYR A 1 100 ? 14.629 -2.115 -8.045 1.00 65.62 100 TYR A CA 1
ATOM 796 C C . TYR A 1 100 ? 16.116 -2.070 -8.428 1.00 65.62 100 TYR A C 1
ATOM 798 O O . TYR A 1 100 ? 16.499 -2.523 -9.503 1.00 65.62 100 TYR A O 1
ATOM 806 N N . VAL A 1 101 ? 16.958 -1.515 -7.551 1.00 59.31 101 VAL A N 1
ATOM 807 C CA . VAL A 1 101 ? 18.394 -1.281 -7.808 1.00 59.31 101 VAL A CA 1
ATOM 808 C C . VAL A 1 101 ? 19.270 -2.484 -7.397 1.00 59.31 101 VAL A C 1
ATOM 810 O O . VAL A 1 101 ? 20.492 -2.429 -7.525 1.00 59.31 101 VAL A O 1
ATOM 813 N N . SER A 1 102 ? 18.664 -3.583 -6.927 1.00 51.19 102 SER A N 1
ATOM 814 C CA . SER A 1 102 ? 19.342 -4.804 -6.450 1.00 51.19 102 SER A CA 1
ATOM 815 C C . SER A 1 102 ? 19.113 -6.044 -7.323 1.00 51.19 102 SER A C 1
ATOM 817 O O . SER A 1 102 ? 20.088 -6.817 -7.437 1.00 51.19 102 SER A O 1
#

Foldseek 3Di:
DPDLPPPVVLLVLQLVQLLVVLVLVVCVVVVNNSVPDDPVSVQVSVVSVVADRVRDPPVLVVLLVVLSVVLSVVCPDNVCSSVCSSVSSVVSSVSSVVVVVD

Mean predicted aligned error: 5.6 Å